Protein 3GP6 (pdb70)

B-factor: mean 30.47, std 14.38, range [13.41, 99.83]

Radius of gyration: 15.81 Å; Cα contacts (8 Å, |Δi|>4): 389; chains: 1; bounding box: 43×31×41 Å

Structure (mmCIF, N/CA/C/O backbone):
data_3GP6
#
_entry.id   3GP6
#
_cell.length_a   113.228
_cell.length_b   113.228
_cell.length_c   55.064
_cell.angle_alpha   90.00
_cell.angle_beta   90.00
_cell.angle_gamma   120.00
#
_symmetry.space_group_name_H-M   'P 62 2 2'
#
loop_
_entity.id
_entity.type
_entity.pdbx_description
1 polymer 'Protein pagP'
2 non-polymer 'DODECYL SULFATE'
3 non-polymer (4S)-2-METHYL-2,4-PENTANEDIOL
4 non-polymer (4R)-2-METHYLPENTANE-2,4-DIOL
5 non-polymer 'SULFATE ION'
6 non-polymer 'LITHIUM ION'
7 water water
#
loop_
_atom_site.group_PDB
_atom_site.id
_atom_site.type_symbol
_atom_site.label_atom_id
_atom_site.label_alt_id
_atom_site.label_comp_id
_atom_site.label_asym_id
_atom_site.label_entity_id
_atom_site.label_seq_id
_atom_site.pdbx_PDB_ins_code
_atom_site.Cartn_x
_atom_site.Cartn_y
_atom_site.Cartn_z
_atom_site.occupancy
_atom_site.B_iso_or_equiv
_atom_site.auth_seq_id
_atom_site.auth_comp_id
_atom_site.auth_asym_id
_atom_site.auth_atom_id
_atom_site.pdbx_PDB_model_num
ATOM 1 N N . MET A 1 1 ? -6.524 24.577 32.948 1.00 64.36 0 MET A N 1
ATOM 2 C CA . MET A 1 1 ? -7.482 25.406 33.750 1.00 63.84 0 MET A CA 1
ATOM 3 C C . MET A 1 1 ? -8.382 26.204 32.816 1.00 61.44 0 MET A C 1
ATOM 4 O O . MET A 1 1 ? -7.989 26.509 31.682 1.00 62.28 0 MET A O 1
ATOM 9 N N . ASN A 1 2 ? -9.580 26.538 33.302 1.00 58.59 1 ASN A N 1
ATOM 10 C CA A ASN A 1 2 ? -10.549 27.316 32.531 0.50 56.82 1 ASN A CA 1
ATOM 11 C CA B ASN A 1 2 ? -10.560 27.321 32.531 0.50 57.09 1 ASN A CA 1
ATOM 12 C C . ASN A 1 2 ? -10.186 28.810 32.434 1.00 55.47 1 ASN A C 1
ATOM 13 O O . ASN A 1 2 ? -9.752 29.401 33.402 1.00 56.03 1 ASN A O 1
ATOM 22 N N . ALA A 1 3 ? -10.396 29.417 31.264 1.00 51.78 2 ALA A N 1
ATOM 23 C CA . ALA A 1 3 ? -9.965 30.799 31.030 1.00 47.59 2 ALA A CA 1
ATOM 24 C C . ALA A 1 3 ? -10.888 31.835 31.654 1.00 44.46 2 ALA A C 1
ATOM 25 O O . ALA A 1 3 ? -10.419 32.888 32.084 1.00 40.50 2 ALA A O 1
ATOM 27 N N . ASP A 1 4 ? -12.189 31.536 31.766 1.00 39.93 3 ASP A N 1
ATOM 28 C CA . ASP A 1 4 ? -13.090 32.480 32.416 1.00 38.93 3 ASP A CA 1
ATOM 29 C C . ASP A 1 4 ? -12.692 32.573 33.898 1.00 39.08 3 ASP A C 1
ATOM 30 O O . ASP A 1 4 ? -12.672 33.689 34.523 1.00 35.35 3 ASP A O 1
ATOM 35 N N . GLU A 1 5 ? -12.426 31.380 34.437 1.00 38.71 4 GLU A N 1
ATOM 36 C CA . GLU A 1 5 ? -12.130 31.225 35.841 1.00 39.32 4 GLU A CA 1
ATOM 37 C C . GLU A 1 5 ? -10.802 31.864 36.108 1.00 39.15 4 GLU A C 1
ATOM 38 O O . GLU A 1 5 ? -10.681 32.595 37.097 1.00 41.58 4 GLU A O 1
ATOM 40 N N . TRP A 1 6 ? -9.823 31.516 35.263 1.00 38.76 5 TRP A N 1
ATOM 41 C CA . TRP A 1 6 ? -8.452 32.054 35.356 1.00 38.87 5 TRP A CA 1
ATOM 42 C C . TRP A 1 6 ? -8.499 33.551 35.365 1.00 35.46 5 TRP A C 1
ATOM 43 O O . TRP A 1 6 ? -7.890 34.176 36.252 1.00 34.53 5 TRP A O 1
ATOM 54 N N A MET A 1 7 ? -9.218 34.132 34.415 0.50 33.59 6 MET A N 1
ATOM 55 N N B MET A 1 7 ? -9.201 34.157 34.407 0.50 33.28 6 MET A N 1
ATOM 56 C CA A MET A 1 7 ? -9.299 35.574 34.334 0.50 31.87 6 MET A CA 1
ATOM 57 C CA B MET A 1 7 ? -9.257 35.621 34.347 0.50 31.37 6 MET A CA 1
ATOM 58 C C A MET A 1 7 ? -9.881 36.192 35.587 0.50 31.05 6 MET A C 1
ATOM 59 C C B MET A 1 7 ? -9.920 36.259 35.556 0.50 30.92 6 MET A C 1
ATOM 60 O O A MET A 1 7 ? -9.338 37.142 36.095 0.50 29.33 6 MET A O 1
ATOM 61 O O B MET A 1 7 ? -9.485 37.311 35.984 0.50 29.23 6 MET A O 1
ATOM 70 N N . THR A 1 8 ? -11.024 35.691 36.079 1.00 30.30 7 THR A N 1
ATOM 71 C CA . THR A 1 8 ? -11.598 36.243 37.270 1.00 30.54 7 THR A CA 1
ATOM 72 C C . THR A 1 8 ? -10.641 36.151 38.469 1.00 29.53 7 THR A C 1
ATOM 73 O O . THR A 1 8 ? -10.487 37.127 39.186 1.00 31.18 7 THR A O 1
ATOM 77 N N . THR A 1 9 ? -9.984 35.035 38.637 1.00 29.22 8 THR A N 1
ATOM 78 C CA A THR A 1 9 ? -9.013 34.865 39.744 0.50 29.98 8 THR A CA 1
ATOM 79 C CA B THR A 1 9 ? -9.042 34.918 39.770 0.50 30.90 8 THR A CA 1
ATOM 80 C C . THR A 1 9 ? -7.839 35.838 39.627 1.00 29.92 8 THR A C 1
ATOM 81 O O . THR A 1 9 ? -7.426 36.413 40.608 1.00 28.44 8 THR A O 1
ATOM 88 N N . PHE A 1 10 ? -7.335 36.011 38.415 1.00 28.38 9 PHE A N 1
ATOM 89 C CA . PHE A 1 10 ? -6.242 37.012 38.154 1.00 26.82 9 PHE A CA 1
ATOM 90 C C . PHE A 1 10 ? -6.692 38.404 38.489 1.00 26.79 9 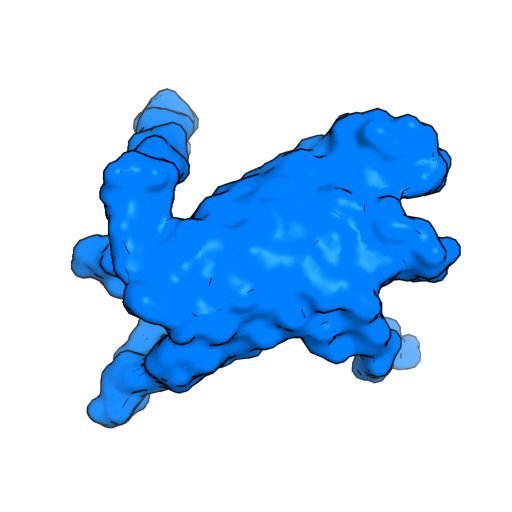PHE A C 1
ATOM 91 O O . PHE A 1 10 ? -6.041 39.130 39.242 1.00 27.37 9 PHE A O 1
ATOM 99 N N . ARG A 1 11 ? -7.859 38.816 37.979 1.00 25.84 10 ARG A N 1
ATOM 100 C CA A ARG A 1 11 ? -8.423 40.151 38.220 0.50 27.06 10 ARG A CA 1
ATOM 101 C CA B ARG A 1 11 ? -8.293 40.161 38.217 0.50 27.20 10 ARG A CA 1
ATOM 102 C C . ARG A 1 11 ? -8.625 40.389 39.706 1.00 27.37 10 ARG A C 1
ATOM 103 O O . ARG A 1 11 ? -8.377 41.505 40.210 1.00 27.66 10 ARG A O 1
ATOM 118 N N . GLU A 1 12 ? -9.107 39.346 40.406 1.00 25.96 11 GLU A N 1
ATOM 119 C CA A GLU A 1 12 ? -9.388 39.482 41.819 0.50 26.91 11 GLU A CA 1
ATOM 120 C CA B GLU A 1 12 ? -9.369 39.332 41.826 0.50 27.15 11 GLU A CA 1
ATOM 121 C C . GLU A 1 12 ? -8.101 39.586 42.615 1.00 27.22 11 GLU A C 1
ATOM 122 O O . GLU A 1 12 ? -8.087 40.367 43.574 1.00 29.48 11 GLU A O 1
ATOM 133 N N . ASN A 1 13 ? -7.064 38.818 42.213 1.00 25.30 12 ASN A N 1
ATOM 134 C CA . ASN A 1 13 ? -5.702 38.921 42.845 1.00 25.80 12 ASN A CA 1
ATOM 135 C C . ASN A 1 13 ? -5.056 40.282 42.660 1.00 23.94 12 ASN A C 1
ATOM 136 O O . ASN A 1 13 ? -4.455 40.776 43.622 1.00 25.51 12 ASN A O 1
ATOM 141 N N . ILE A 1 14 ? -5.234 40.906 41.502 1.00 22.53 13 ILE A N 1
ATOM 142 C CA . ILE A 1 14 ? -4.841 42.300 41.262 1.00 25.04 13 ILE A CA 1
ATOM 143 C C . ILE A 1 14 ? -5.618 43.265 42.151 1.00 23.99 13 ILE A C 1
ATOM 144 O O . ILE A 1 14 ? -4.956 44.191 42.816 1.00 26.40 13 ILE A O 1
ATOM 149 N N . ALA A 1 15 ? -6.980 43.123 42.144 1.00 28.18 14 ALA A N 1
ATOM 150 C CA . ALA A 1 15 ? -7.781 44.068 42.927 1.00 25.15 14 ALA A CA 1
ATOM 151 C C . ALA A 1 15 ? -7.479 43.985 44.427 1.00 24.93 14 ALA A C 1
ATOM 152 O O . ALA A 1 15 ? -7.439 44.974 45.082 1.00 27.75 14 ALA A O 1
ATOM 154 N N . GLN A 1 16 ? -7.172 42.817 44.966 1.00 25.78 15 GLN A N 1
ATOM 155 C CA . GLN A 1 16 ? -6.889 42.684 46.369 1.00 25.99 15 GLN A CA 1
ATOM 156 C C . GLN A 1 16 ? -5.495 43.333 46.720 1.00 26.46 15 GLN A C 1
ATOM 157 O O . GLN A 1 16 ? -5.291 43.915 47.795 1.00 27.05 15 GLN A O 1
ATOM 163 N N . THR A 1 17 ? -4.571 43.324 45.765 1.00 24.56 16 THR A N 1
ATOM 164 C CA . THR A 1 17 ? -3.248 43.900 46.019 1.00 23.53 16 THR A CA 1
ATOM 165 C C . THR A 1 17 ? -3.375 45.411 46.028 1.00 22.13 16 THR A C 1
ATOM 166 O O . THR A 1 17 ? -2.632 46.116 46.757 1.00 25.76 16 THR A O 1
ATOM 170 N N . TRP A 1 18 ? -4.355 46.007 45.282 1.00 24.90 17 TRP A N 1
ATOM 171 C CA . TRP A 1 18 ? -4.506 47.428 45.236 1.00 25.63 17 TRP A CA 1
ATOM 172 C C . TRP A 1 18 ? -5.311 47.904 46.464 1.00 27.02 17 TRP A C 1
ATOM 173 O O . TRP A 1 18 ? -5.006 48.945 47.066 1.00 28.59 17 TRP A O 1
ATOM 184 N N . GLN A 1 19 ? -6.324 47.118 46.796 1.00 26.90 18 GLN A N 1
ATOM 185 C CA . GLN A 1 19 ? -7.280 47.522 47.817 1.00 29.63 18 GLN A CA 1
ATOM 186 C C . GLN A 1 19 ? -6.889 47.153 49.228 1.00 29.08 18 GLN A C 1
ATOM 187 O O . GLN A 1 19 ? -7.275 47.853 50.175 1.00 28.97 18 GLN A O 1
ATOM 193 N N . GLN A 1 20 ? -6.222 46.003 49.373 1.00 26.68 19 GLN A N 1
ATOM 194 C CA . GLN A 1 20 ? -5.845 45.456 50.654 1.00 27.43 19 GLN A CA 1
ATOM 195 C C . GLN A 1 20 ? -4.341 45.142 50.609 1.00 23.44 19 GLN A C 1
ATOM 196 O O . GLN A 1 20 ? -3.882 44.060 50.912 1.00 24.95 19 GLN A O 1
ATOM 202 N N . PRO A 1 21 ? -3.538 46.117 50.234 1.00 22.76 20 PRO A N 1
ATOM 203 C CA . PRO A 1 21 ? -2.078 45.765 50.193 1.00 22.82 20 PRO A CA 1
ATOM 204 C C . PRO A 1 21 ? -1.547 45.575 51.621 1.00 21.26 20 PRO A C 1
ATOM 205 O O . PRO A 1 21 ? -2.146 46.114 52.588 1.00 23.83 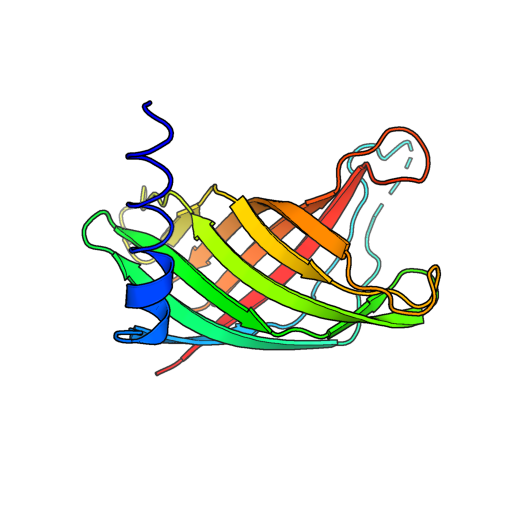20 PRO A O 1
ATOM 209 N N . GLU A 1 22 ? -0.383 44.920 51.763 1.00 22.98 21 GLU A N 1
ATOM 210 C CA . GLU A 1 22 ? 0.197 44.626 53.078 1.00 18.44 21 GLU A CA 1
ATOM 211 C C . GLU A 1 22 ? 1.428 45.468 53.350 1.00 20.51 21 GLU A C 1
ATOM 212 O O . GLU A 1 22 ? 1.675 45.877 54.459 1.00 19.21 21 GLU A O 1
ATOM 218 N N . HIS A 1 23 ? 2.197 45.681 52.289 1.00 18.05 22 HIS A N 1
ATOM 219 C CA . HIS A 1 23 ? 3.483 46.390 52.452 1.00 17.70 22 HIS A CA 1
ATOM 220 C C . HIS A 1 23 ? 3.733 47.252 51.255 1.00 17.06 22 HIS A C 1
ATOM 221 O O . HIS A 1 23 ? 3.091 47.127 50.211 1.00 19.19 22 HIS A O 1
ATOM 228 N N . TYR A 1 24 ? 4.758 48.107 51.364 1.00 19.68 23 TYR A N 1
ATOM 229 C CA . TYR A 1 24 ? 5.327 48.815 50.227 1.00 17.94 23 TYR A CA 1
ATOM 230 C C . TYR A 1 24 ? 6.707 48.182 49.911 1.00 16.19 23 TYR A C 1
ATOM 231 O O . TYR A 1 24 ? 7.242 47.447 50.778 1.00 18.06 23 TYR A O 1
ATOM 240 N N . ASP A 1 25 ? 7.103 48.392 48.656 1.00 14.94 24 ASP A N 1
ATOM 241 C CA . ASP A 1 25 ? 8.442 47.991 48.240 1.00 16.20 24 ASP A CA 1
ATOM 242 C C . ASP A 1 25 ? 9.110 49.164 47.519 1.00 16.75 24 ASP A C 1
ATOM 243 O O . ASP A 1 25 ? 8.510 49.884 46.718 1.00 16.25 24 ASP A O 1
ATOM 248 N N . LEU A 1 26 ? 10.429 49.226 47.724 1.00 16.86 25 LEU A N 1
ATOM 249 C CA . LEU A 1 26 ? 11.356 50.045 46.963 1.00 16.84 25 LEU A CA 1
ATOM 250 C C . LEU A 1 26 ? 12.076 49.102 46.003 1.00 14.28 25 LEU A C 1
ATOM 251 O O . LEU A 1 26 ? 12.665 48.097 46.427 1.00 17.37 25 LEU A O 1
ATOM 256 N N . TYR A 1 27 ? 12.101 49.429 44.697 1.00 14.70 26 TYR A N 1
ATOM 257 C CA . TYR A 1 27 ? 12.734 48.606 43.660 1.00 15.82 26 TYR A CA 1
ATOM 258 C C . TYR A 1 27 ? 13.997 49.378 43.200 1.00 16.09 26 TYR A C 1
ATOM 259 O O . TYR A 1 27 ? 13.876 50.539 42.850 1.00 16.85 26 TYR A O 1
ATOM 268 N N . ILE A 1 28 ? 15.152 48.729 43.208 1.00 16.03 27 ILE A N 1
ATOM 269 C CA A ILE A 1 28 ? 16.471 49.341 42.842 0.50 16.26 27 ILE A CA 1
ATOM 270 C CA B ILE A 1 28 ? 16.384 49.343 42.691 0.50 16.59 27 ILE A CA 1
ATOM 271 C C . ILE A 1 28 ? 17.082 48.420 41.727 1.00 15.43 27 ILE A C 1
ATOM 272 O O . ILE A 1 28 ? 17.540 47.324 42.075 1.00 17.77 27 ILE A O 1
ATOM 281 N N . PRO A 1 29 ? 16.980 48.778 40.433 1.00 18.32 28 PRO A N 1
ATOM 282 C CA . PRO A 1 29 ? 17.654 48.003 39.435 1.00 22.05 28 PRO A CA 1
ATOM 283 C C . PRO A 1 29 ? 19.073 47.750 39.847 1.00 21.35 28 PRO A C 1
ATOM 284 O O . PRO A 1 29 ? 19.775 48.667 40.290 1.00 24.46 28 PRO A O 1
ATOM 288 N N . ALA A 1 30 ? 19.479 46.510 39.639 1.00 22.14 29 ALA A N 1
ATOM 289 C CA . ALA A 1 30 ? 20.807 45.974 40.123 1.00 23.16 29 ALA A CA 1
ATOM 290 C C . ALA A 1 30 ? 21.761 45.536 39.054 1.00 25.83 29 ALA A C 1
ATOM 291 O O . ALA A 1 30 ? 22.917 46.048 39.042 1.00 27.33 29 ALA A O 1
ATOM 293 N N . ILE A 1 31 ? 21.361 44.680 38.127 1.00 22.06 30 ILE A N 1
ATOM 294 C CA A ILE A 1 31 ? 22.334 44.058 37.192 0.70 23.04 30 ILE A CA 1
ATOM 295 C CA B ILE A 1 31 ? 22.317 44.088 37.192 0.30 22.81 30 ILE A CA 1
ATOM 296 C C . ILE A 1 31 ? 21.578 43.436 36.043 1.00 21.37 30 ILE A C 1
ATOM 297 O O . ILE A 1 31 ? 20.422 42.993 36.197 1.00 21.88 30 ILE A O 1
ATOM 306 N N . THR A 1 32 ? 22.168 43.416 34.882 1.00 20.80 31 THR A N 1
ATOM 307 C CA A THR A 1 32 ? 21.678 42.651 33.749 0.50 20.91 31 THR A CA 1
ATOM 308 C CA B THR A 1 32 ? 21.681 42.668 33.791 0.50 21.39 31 THR A CA 1
ATOM 309 C C . THR A 1 32 ? 22.799 41.711 33.331 1.00 22.47 31 THR A C 1
ATOM 310 O O . THR A 1 32 ? 24.002 42.055 33.494 1.00 23.48 31 THR A O 1
ATOM 317 N N . TRP A 1 33 ? 22.417 40.565 32.765 1.00 22.03 32 TRP A N 1
ATOM 318 C CA . TRP A 1 33 ? 23.452 39.646 32.212 1.00 23.30 32 TRP A CA 1
ATOM 319 C C . TRP A 1 33 ? 22.859 38.839 31.124 1.00 23.81 32 TRP A C 1
ATOM 320 O O . TRP A 1 33 ? 21.659 38.604 31.081 1.00 24.38 32 TRP A O 1
ATOM 331 N N . HIS A 1 34 ? 23.703 38.302 30.236 1.00 28.37 33 HIS A N 1
ATOM 332 C CA . HIS A 1 34 ? 23.140 37.455 29.147 1.00 31.87 33 HIS A CA 1
ATOM 333 C C . HIS A 1 34 ? 23.170 36.003 29.546 1.00 32.25 33 HIS A C 1
ATOM 334 O O . HIS A 1 34 ? 24.015 35.567 30.348 1.00 30.20 33 HIS A O 1
ATOM 341 N N . ALA A 1 35 ? 22.195 35.258 29.040 1.00 34.03 34 ALA A N 1
ATOM 342 C CA . ALA A 1 35 ? 22.060 33.850 29.372 1.00 36.62 34 ALA A CA 1
ATOM 343 C C . ALA A 1 35 ? 23.154 33.018 28.686 1.00 41.09 34 ALA A C 1
ATOM 344 O O . ALA A 1 35 ? 23.571 31.986 29.218 1.00 43.03 34 ALA A O 1
ATOM 346 N N . ARG A 1 36 ? 23.595 33.476 27.528 1.00 44.45 35 ARG A N 1
ATOM 347 C CA . ARG A 1 36 ? 24.496 32.697 26.671 1.00 49.57 35 ARG A CA 1
ATOM 348 C C . ARG A 1 36 ? 25.772 33.468 26.451 1.00 53.41 35 ARG A C 1
ATOM 349 O O . ARG A 1 36 ? 26.032 33.955 25.332 1.00 55.46 35 ARG A O 1
ATOM 351 N N . PHE A 1 37 ? 26.537 33.622 27.540 1.00 56.56 36 PHE A N 1
ATOM 352 C CA . PHE A 1 37 ? 27.938 34.022 27.462 1.00 59.00 36 PHE A CA 1
ATOM 353 C C . PHE A 1 37 ? 28.671 33.036 26.535 1.00 60.54 36 PHE A C 1
ATOM 354 O O . PHE A 1 37 ? 28.266 31.876 26.426 1.00 61.76 36 PHE A O 1
ATOM 356 N N . ALA A 1 38 ? 29.782 33.510 25.962 1.00 61.71 37 ALA A N 1
ATOM 357 C CA . ALA A 1 38 ? 30.309 33.087 24.644 1.00 62.23 37 ALA A CA 1
ATOM 358 C C . ALA A 1 38 ? 29.872 31.722 24.127 1.00 62.24 37 ALA A C 1
ATOM 359 O O . ALA A 1 38 ? 29.548 31.587 22.938 1.00 62.18 37 ALA A O 1
ATOM 361 N N . TYR A 1 47 ? 28.417 38.603 32.496 1.00 58.64 46 TYR A N 1
ATOM 362 C CA . TYR A 1 47 ? 27.827 39.830 31.988 1.00 58.42 46 TYR A CA 1
ATOM 363 C C . TYR A 1 47 ? 27.352 40.671 33.197 1.00 58.66 46 TYR A C 1
ATOM 364 O O . TYR A 1 47 ? 27.151 40.125 34.296 1.00 60.14 46 TYR A O 1
ATOM 366 N N . ASN A 1 48 ? 27.229 41.988 33.047 1.00 58.40 47 ASN A N 1
ATOM 367 C CA . ASN A 1 48 ? 27.133 42.827 34.255 1.00 57.89 47 ASN A CA 1
ATOM 368 C C . ASN A 1 48 ? 26.820 44.315 34.143 1.00 57.27 47 ASN A C 1
ATOM 369 O O . ASN A 1 48 ? 27.202 45.049 35.059 1.00 58.65 47 ASN A O 1
ATOM 371 N N . GLU A 1 49 ? 26.160 44.779 33.077 1.00 56.18 48 GLU A N 1
ATOM 372 C CA . GLU A 1 49 ? 25.643 46.164 33.050 1.00 55.08 48 GLU A CA 1
ATOM 373 C C . GLU A 1 49 ? 24.766 46.404 34.301 1.00 52.85 48 GLU A C 1
ATOM 374 O O . GLU A 1 49 ? 24.289 45.450 34.936 1.00 49.15 48 GLU A O 1
ATOM 380 N N . ARG A 1 50 ? 24.653 47.679 34.683 1.00 51.00 49 ARG A N 1
ATOM 381 C CA . ARG A 1 50 ? 24.087 48.084 35.981 1.00 50.21 49 ARG A CA 1
ATOM 382 C C . ARG A 1 50 ? 23.131 49.277 35.754 1.00 47.26 49 ARG A C 1
ATOM 383 O O . ARG A 1 50 ? 23.588 50.425 35.730 1.00 47.44 49 ARG A O 1
ATOM 391 N N . PRO A 1 51 ? 21.830 49.020 35.520 1.00 44.17 50 PRO A N 1
ATOM 392 C CA . PRO A 1 51 ? 20.919 50.085 35.165 1.00 41.20 50 PRO A CA 1
ATOM 393 C C . PRO A 1 51 ? 20.588 51.100 36.272 1.00 38.01 50 PRO A C 1
ATOM 394 O O . PRO A 1 51 ? 20.488 50.809 37.457 1.00 40.54 50 PRO A O 1
ATOM 398 N N . TRP A 1 52 ? 20.423 52.307 35.856 1.00 32.67 51 TRP A N 1
ATOM 399 C CA . TRP A 1 52 ? 20.118 53.347 36.751 1.00 30.89 51 TRP A CA 1
ATOM 400 C C . TRP A 1 52 ? 18.566 53.413 36.781 1.00 26.53 51 TRP A C 1
ATOM 401 O O . TRP A 1 52 ? 17.957 53.360 35.758 1.00 25.20 51 TRP A O 1
ATOM 412 N N . GLY A 1 53 ? 17.992 53.671 37.933 1.00 22.49 52 GLY A N 1
ATOM 413 C CA . GLY A 1 53 ? 16.554 53.870 38.042 1.00 20.24 52 GLY A CA 1
ATOM 414 C C . GLY A 1 53 ? 16.050 53.403 39.361 1.00 17.90 52 GLY A C 1
ATOM 415 O O . GLY A 1 53 ? 16.791 53.231 40.338 1.00 21.15 52 GLY A O 1
ATOM 416 N N . GLY A 1 54 ? 14.717 53.206 39.375 1.00 18.02 53 GLY A N 1
ATOM 417 C CA . GLY A 1 54 ? 14.108 52.907 40.638 1.00 18.89 53 GLY A CA 1
ATOM 418 C C . GLY A 1 54 ? 12.603 52.819 40.497 1.00 17.76 53 GLY A C 1
ATOM 419 O O . GLY A 1 54 ? 12.012 53.263 39.491 1.00 19.63 53 GLY A O 1
ATOM 420 N N . GLY A 1 55 ? 11.999 52.252 41.517 1.00 17.76 54 GLY A N 1
ATOM 421 C CA . GLY A 1 55 ? 10.559 52.195 41.491 1.00 17.91 54 GLY A CA 1
ATOM 422 C C . GLY A 1 55 ? 9.969 51.929 42.841 1.00 17.24 54 GLY A C 1
ATOM 423 O O . GLY A 1 55 ? 10.677 51.805 43.829 1.00 17.39 54 GLY A O 1
ATOM 424 N N . PHE A 1 56 ? 8.623 51.894 42.874 1.00 17.53 55 PHE A N 1
ATOM 425 C CA . PHE A 1 56 ? 7.906 51.711 44.119 1.00 18.34 55 PHE A CA 1
ATOM 426 C C . PHE A 1 56 ? 6.718 50.826 43.825 1.00 17.87 55 PHE A C 1
ATOM 427 O O . PHE A 1 56 ? 6.249 50.781 42.682 1.00 18.55 55 PHE A O 1
ATOM 435 N N . GLY A 1 57 ? 6.307 50.131 44.862 1.00 15.86 56 GLY A N 1
ATOM 436 C CA . GLY A 1 57 ? 5.099 49.281 44.704 1.00 14.92 56 GLY A CA 1
ATOM 437 C C . GLY A 1 57 ? 4.418 48.949 46.007 1.00 18.39 56 GLY A C 1
ATOM 438 O O . GLY A 1 57 ? 4.835 49.313 47.081 1.00 16.63 56 GLY A O 1
ATOM 439 N N . LEU A 1 58 ? 3.259 48.263 45.817 1.00 17.13 57 LEU A N 1
ATOM 440 C CA . LEU A 1 58 ? 2.453 47.667 46.855 1.00 18.19 57 LEU A CA 1
ATOM 441 C C . LEU A 1 58 ? 2.616 46.168 46.782 1.00 17.26 57 LEU A C 1
ATOM 442 O O . LEU A 1 58 ? 2.735 45.638 45.655 1.00 18.57 57 LEU A O 1
ATOM 447 N N . SER A 1 59 ? 2.528 45.462 47.905 1.00 17.43 58 SER A N 1
ATOM 448 C CA . SER A 1 59 ? 2.584 44.013 47.804 1.00 18.91 58 SER A CA 1
ATOM 449 C C . SER A 1 59 ? 1.908 43.323 48.942 1.00 18.15 58 SER A C 1
ATOM 450 O O . SER A 1 59 ? 1.557 43.945 49.942 1.00 19.24 58 SER A O 1
ATOM 453 N N . ARG A 1 60 ? 1.740 42.005 48.814 1.00 19.29 59 ARG A N 1
ATOM 454 C CA . ARG A 1 60 ? 1.192 41.219 49.897 1.00 19.97 59 ARG A CA 1
ATOM 455 C C . ARG A 1 60 ? 1.725 39.802 49.735 1.00 18.60 59 ARG A C 1
ATOM 456 O O . ARG A 1 60 ? 2.033 39.405 48.604 1.00 19.73 59 ARG A O 1
ATOM 464 N N . TRP A 1 61 ? 1.768 39.028 50.826 1.00 21.67 60 TRP A N 1
ATOM 465 C CA . TRP A 1 61 ? 1.960 37.572 50.810 1.00 22.72 60 TRP A CA 1
ATOM 466 C C . TRP A 1 61 ? 0.615 36.921 51.116 1.00 23.85 60 TRP A C 1
ATOM 467 O O . TRP A 1 61 ? -0.002 37.240 52.119 1.00 25.58 60 TRP A O 1
ATOM 478 N N . ASP A 1 62 ? 0.140 36.069 50.230 1.00 21.92 61 ASP A N 1
ATOM 479 C CA . ASP A 1 62 ? -1.238 35.594 50.398 1.00 22.86 61 ASP A CA 1
ATOM 480 C C . ASP A 1 62 ? -1.326 34.423 51.376 1.00 24.38 61 ASP A C 1
ATOM 481 O O . ASP A 1 62 ? -0.313 33.943 51.950 1.00 23.75 61 ASP A O 1
ATOM 486 N N . GLU A 1 63 ? -2.575 33.896 51.528 1.00 26.69 62 GLU A N 1
ATOM 487 C CA . GLU A 1 63 ? -2.744 32.764 52.400 1.00 27.64 62 GLU A CA 1
ATOM 488 C C . GLU A 1 63 ? -1.978 31.492 52.055 1.00 28.33 62 GLU A C 1
ATOM 489 O O . GLU A 1 63 ? -1.805 30.626 52.922 1.00 31.32 62 GLU A O 1
ATOM 495 N N . LYS A 1 64 ? -1.579 31.334 50.804 1.00 26.75 63 LYS A N 1
ATOM 496 C CA . LYS A 1 64 ? -0.778 30.225 50.354 1.00 27.86 63 LYS A CA 1
ATOM 497 C C . LYS A 1 64 ? 0.687 30.505 50.483 1.00 26.73 63 LYS A C 1
ATOM 498 O O . LYS A 1 64 ? 1.503 29.657 50.197 1.00 28.04 63 LYS A O 1
ATOM 504 N N . GLY A 1 65 ? 1.018 31.714 50.916 1.00 26.30 64 GLY A N 1
ATOM 505 C CA . GLY A 1 65 ? 2.421 32.109 51.087 1.00 25.40 64 GLY A CA 1
ATOM 506 C C . GLY A 1 65 ? 3.038 32.704 49.833 1.00 22.33 64 GLY A C 1
ATOM 507 O O . GLY A 1 65 ? 4.258 32.932 49.744 1.00 22.44 64 GLY A O 1
ATOM 508 N N . ASN A 1 66 ? 2.228 33.007 48.842 1.00 21.56 65 ASN A N 1
ATOM 509 C CA . ASN A 1 66 ? 2.678 33.438 47.528 1.00 20.76 65 ASN A CA 1
ATOM 510 C C . ASN A 1 66 ? 2.670 34.967 47.451 1.00 19.39 65 ASN A C 1
ATOM 511 O O . ASN A 1 66 ? 1.951 35.656 48.120 1.00 18.89 65 ASN A O 1
ATOM 516 N N . TRP A 1 67 ? 3.597 35.473 46.641 1.00 17.00 66 TRP A N 1
ATOM 517 C CA . TRP A 1 67 ? 3.770 36.928 46.527 1.00 16.14 66 TR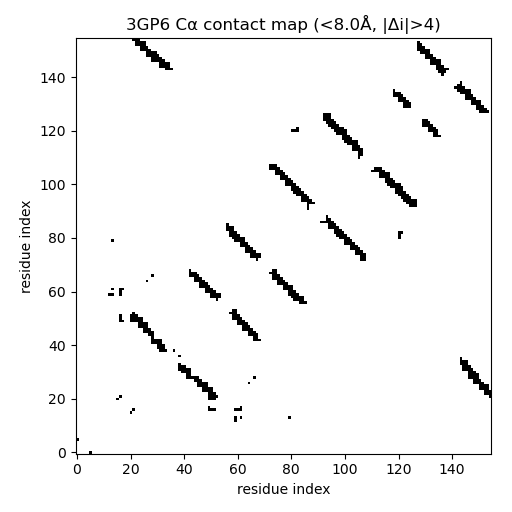P A CA 1
ATOM 518 C C . TRP A 1 67 ? 2.907 37.572 45.434 1.00 18.72 66 TRP A C 1
ATOM 519 O O . TRP A 1 67 ? 2.866 37.049 44.317 1.00 18.76 66 TRP A O 1
ATOM 530 N N . HIS A 1 68 ? 2.331 38.758 45.738 1.00 18.43 67 HIS A N 1
ATOM 531 C CA . HIS A 1 68 ? 1.667 39.581 44.742 1.00 18.55 67 HIS A CA 1
ATOM 532 C C . HIS A 1 68 ? 2.212 41.006 44.891 1.00 17.46 67 HIS A C 1
ATOM 533 O O . HIS A 1 68 ? 2.313 41.486 46.003 1.00 19.00 67 HIS A O 1
ATOM 540 N N . GLY A 1 69 ? 2.447 41.689 43.763 1.00 17.02 68 GLY A N 1
ATOM 541 C CA . GLY A 1 69 ? 2.937 43.048 43.794 1.00 15.61 68 GLY A CA 1
ATOM 542 C C . GLY A 1 69 ? 2.265 43.845 42.680 1.00 16.99 68 GLY A C 1
ATOM 543 O O . GLY A 1 69 ? 2.027 43.333 41.594 1.00 16.91 68 GLY A O 1
ATOM 544 N N . LEU A 1 70 ? 2.088 45.123 42.911 1.00 17.32 69 LEU A N 1
ATOM 545 C CA . LEU A 1 70 ? 1.760 46.122 41.892 1.00 17.23 69 LEU A CA 1
ATOM 546 C C . LEU A 1 70 ? 2.879 47.160 41.965 1.00 17.61 69 LEU A C 1
ATOM 547 O O . LEU A 1 70 ? 3.230 47.648 43.040 1.00 19.23 69 LEU A O 1
ATOM 552 N N . TYR A 1 71 ? 3.416 47.469 40.822 1.00 16.32 70 TYR A N 1
ATOM 553 C CA . TYR A 1 71 ? 4.628 48.300 40.825 1.00 15.27 70 TYR A CA 1
ATOM 554 C C . TYR A 1 71 ? 4.630 49.326 39.693 1.00 16.04 70 TYR A C 1
ATOM 555 O O . TYR A 1 71 ? 4.040 49.119 38.643 1.00 16.47 70 TYR A O 1
ATOM 564 N N . ALA A 1 72 ? 5.483 50.341 39.894 1.00 17.44 71 ALA A N 1
ATOM 565 C CA . ALA A 1 72 ? 5.812 51.337 38.859 1.00 16.72 71 ALA A CA 1
ATOM 566 C C . ALA A 1 72 ? 7.288 51.650 39.011 1.00 16.76 71 ALA A C 1
ATOM 567 O O . ALA A 1 72 ? 7.717 51.967 40.096 1.00 18.40 71 ALA A O 1
ATOM 569 N N . MET A 1 73 ? 7.976 51.487 37.906 1.00 16.63 72 MET A N 1
ATOM 570 C CA A MET A 1 73 ? 9.452 51.645 37.880 0.50 17.00 72 MET A CA 1
ATOM 571 C CA B MET A 1 73 ? 9.409 51.807 37.953 0.50 18.34 72 MET A CA 1
ATOM 572 C C . MET A 1 73 ? 9.900 52.409 36.636 1.00 18.76 72 MET A C 1
ATOM 573 O O . MET A 1 73 ? 9.249 52.360 35.619 1.00 18.88 72 MET A O 1
ATOM 582 N N . ALA A 1 74 ? 11.083 53.013 36.686 1.00 19.55 73 ALA A N 1
ATOM 583 C CA . ALA A 1 74 ? 11.675 53.524 35.487 1.00 19.73 73 ALA A CA 1
ATOM 584 C C . ALA A 1 74 ? 13.185 53.279 35.573 1.00 19.24 73 ALA A C 1
ATOM 585 O O . ALA A 1 74 ? 13.729 53.313 36.658 1.00 21.43 73 ALA A O 1
ATOM 587 N N . PHE A 1 75 ? 13.748 52.917 34.441 1.00 18.97 74 PHE A N 1
ATOM 588 C CA . PHE A 1 75 ? 15.181 52.622 34.362 1.00 20.43 74 PHE A CA 1
ATOM 589 C C . PHE A 1 75 ? 15.697 53.096 33.021 1.00 22.38 74 PHE A C 1
ATOM 590 O O . PHE A 1 75 ? 14.982 53.266 32.077 1.00 21.18 74 PHE A O 1
ATOM 598 N N . LYS A 1 76 ? 17.010 53.252 32.942 1.00 24.97 75 LYS A N 1
ATOM 599 C CA . LYS A 1 76 ? 17.635 53.578 31.664 1.00 26.74 75 LYS A CA 1
ATOM 600 C C . LYS A 1 76 ? 17.759 52.284 30.861 1.00 27.48 75 LYS A C 1
ATOM 601 O O . LYS A 1 76 ? 18.265 51.279 31.366 1.00 30.25 75 LYS A O 1
ATOM 607 N N . ASP A 1 77 ? 17.315 52.297 29.622 1.00 28.57 76 ASP A N 1
ATOM 608 C CA . ASP A 1 77 ? 17.337 51.107 28.786 1.00 30.38 76 ASP A CA 1
ATOM 609 C C . ASP A 1 77 ? 18.706 50.987 28.084 1.00 32.99 76 ASP A C 1
ATOM 610 O O . ASP A 1 77 ? 19.609 51.719 28.383 1.00 32.03 76 ASP A O 1
ATOM 615 N N . SER A 1 78 ? 18.815 50.053 27.152 1.00 36.32 77 SER A N 1
ATOM 616 C CA . SER A 1 78 ? 20.129 49.790 26.547 1.00 38.74 77 SER A CA 1
ATOM 617 C C . SER A 1 78 ? 20.553 50.858 25.563 1.00 40.24 77 SER A C 1
ATOM 618 O O . SER A 1 78 ? 21.649 50.756 25.007 1.00 41.93 77 SER A O 1
ATOM 621 N N . TRP A 1 79 ? 19.737 51.881 25.320 1.00 40.30 78 TRP A N 1
ATOM 622 C CA . TRP A 1 79 ? 20.207 53.059 24.596 1.00 41.37 78 TRP A CA 1
ATOM 623 C C . TRP A 1 79 ? 20.308 54.255 25.527 1.00 38.56 78 TRP A C 1
ATOM 624 O O . TRP A 1 79 ? 20.296 55.412 25.083 1.00 36.23 78 TRP A O 1
ATOM 635 N N . ASN A 1 80 ? 20.338 53.972 26.826 1.00 35.21 79 ASN A N 1
ATOM 636 C CA . ASN A 1 80 ? 20.372 54.988 27.854 1.00 33.87 79 ASN A CA 1
ATOM 637 C C . ASN A 1 80 ? 19.224 55.998 27.763 1.00 32.46 79 ASN A C 1
ATOM 638 O O . ASN A 1 80 ? 19.334 57.185 28.090 1.00 31.96 79 ASN A O 1
ATOM 643 N N . LYS A 1 81 ? 18.031 55.489 27.445 1.00 29.74 80 LYS A N 1
ATOM 644 C CA . LYS A 1 81 ? 16.842 56.309 27.425 1.00 29.25 80 LYS A CA 1
ATOM 645 C C . LYS A 1 81 ? 15.926 55.783 28.526 1.00 25.71 80 LYS A C 1
ATOM 646 O O . LYS A 1 81 ? 15.915 54.613 28.799 1.00 27.19 80 LYS A O 1
ATOM 652 N N . TRP A 1 82 ? 15.251 56.660 29.213 1.00 25.57 81 TRP A N 1
ATOM 653 C CA . TRP A 1 82 ? 14.281 56.228 30.259 1.00 22.91 81 TRP A CA 1
ATOM 654 C C . TRP A 1 82 ? 13.238 55.336 29.684 1.00 23.81 81 TRP A C 1
ATOM 655 O O . TRP A 1 82 ? 12.635 55.609 28.634 1.00 25.33 81 TRP A O 1
ATOM 666 N N . GLU A 1 83 ? 13.005 54.310 30.458 1.00 21.03 82 GLU A N 1
ATOM 667 C CA . GLU A 1 83 ? 11.984 53.251 30.132 1.00 18.62 82 GLU A CA 1
ATOM 668 C C . GLU A 1 83 ? 11.090 53.088 31.364 1.00 18.98 82 GLU A C 1
ATOM 669 O O . GLU A 1 83 ? 11.519 52.585 32.368 1.00 20.21 82 GLU A O 1
ATOM 675 N N . PRO A 1 84 ? 9.810 53.589 31.319 1.00 19.23 83 PRO A N 1
ATOM 676 C CA . PRO A 1 84 ? 8.871 53.385 32.451 1.00 17.79 83 PRO A CA 1
ATOM 677 C C . PRO A 1 84 ? 8.198 52.044 32.271 1.00 17.11 83 PRO A C 1
ATOM 678 O O . PRO A 1 84 ? 8.001 51.606 31.097 1.00 18.68 83 PRO A O 1
ATOM 682 N N . ILE A 1 85 ? 7.803 51.426 33.386 1.00 17.60 84 ILE A N 1
ATOM 683 C CA . ILE A 1 85 ? 6.965 50.240 33.325 1.0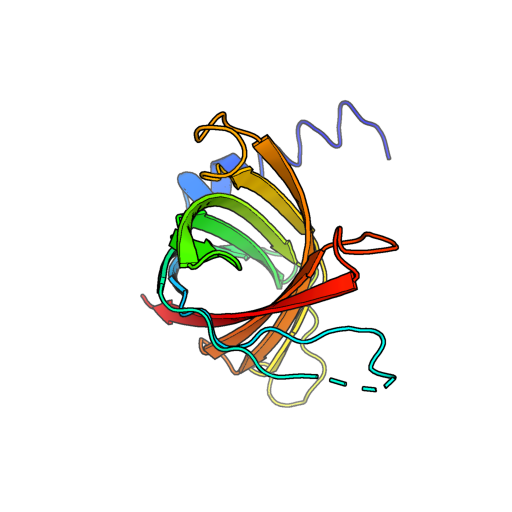0 16.33 84 ILE A CA 1
ATOM 684 C C . ILE A 1 85 ? 6.105 50.209 34.562 1.00 17.54 84 ILE A C 1
ATOM 685 O O . ILE A 1 85 ? 6.502 50.601 35.636 1.00 18.61 84 ILE A O 1
ATOM 690 N N . ALA A 1 86 ? 4.862 49.734 34.385 1.00 17.48 85 ALA A N 1
ATOM 691 C CA . ALA A 1 86 ? 3.989 49.458 35.551 1.00 17.59 85 ALA A CA 1
ATOM 692 C C . ALA A 1 86 ? 3.296 48.126 35.324 1.00 17.23 85 ALA A C 1
ATOM 693 O O . ALA A 1 86 ? 3.056 47.741 34.188 1.00 18.19 85 ALA A O 1
ATOM 695 N N . GLY A 1 87 ? 3.021 47.410 36.404 1.00 15.82 86 GLY A N 1
ATOM 696 C CA . GLY A 1 87 ? 2.342 46.157 36.233 1.00 16.82 86 GLY A CA 1
ATOM 697 C C . GLY A 1 87 ? 2.045 45.468 37.522 1.00 15.99 86 GLY A C 1
ATOM 698 O O . GLY A 1 87 ? 2.120 46.033 38.632 1.00 17.06 86 GLY A O 1
ATOM 699 N N . TYR A 1 88 ? 1.706 44.179 37.349 1.00 15.29 87 TYR A N 1
ATOM 700 C CA . TYR A 1 88 ? 1.379 43.187 38.402 1.00 16.40 87 TYR A CA 1
ATOM 701 C C . TYR A 1 88 ? 2.474 42.092 38.325 1.00 16.31 87 TYR A C 1
ATOM 702 O O . TYR A 1 88 ? 2.738 41.610 37.247 1.00 17.33 87 TYR A O 1
ATOM 711 N N . GLY A 1 89 ? 2.881 41.613 39.494 1.00 15.85 88 GLY A N 1
ATOM 712 C CA . GLY A 1 89 ? 3.749 40.474 39.588 1.00 16.02 88 GLY A CA 1
ATOM 713 C C . GLY A 1 89 ? 3.195 39.451 40.569 1.00 16.23 88 GLY A C 1
ATOM 714 O O . GLY A 1 89 ? 2.594 39.803 41.579 1.00 17.65 88 GLY A O 1
ATOM 715 N N . TRP A 1 90 ? 3.435 38.202 40.272 1.00 17.98 89 TRP A N 1
ATOM 716 C CA . TRP A 1 90 ? 3.071 37.091 41.178 1.00 16.76 89 TRP A CA 1
ATOM 717 C C . TRP A 1 90 ? 4.238 36.091 41.204 1.00 17.60 89 TRP A C 1
ATOM 718 O O . TRP A 1 90 ? 4.806 35.829 40.158 1.00 17.56 89 TRP A O 1
ATOM 729 N N . GLU A 1 91 ? 4.493 35.507 42.384 1.00 16.52 90 GLU A N 1
ATOM 730 C CA . GLU A 1 91 ? 5.360 34.373 42.489 1.00 16.66 90 GLU A CA 1
ATOM 731 C C . GLU A 1 91 ? 4.782 33.298 43.391 1.00 18.57 90 GLU A C 1
ATOM 732 O O . GLU A 1 91 ? 4.490 33.567 44.548 1.00 18.43 90 GLU A O 1
ATOM 738 N N . SER A 1 92 ? 4.884 32.056 42.900 1.00 19.27 91 SER A N 1
ATOM 739 C CA . SER A 1 92 ? 4.771 30.881 43.732 1.00 20.77 91 SER A CA 1
ATOM 740 C C . SER A 1 92 ? 5.976 30.816 44.615 1.00 20.73 91 SER A C 1
ATOM 741 O O . SER A 1 92 ? 7.078 31.006 44.096 1.00 22.57 91 SER A O 1
ATOM 744 N N . THR A 1 93 ? 5.766 30.743 45.924 1.00 20.24 92 THR A N 1
ATOM 745 C CA . THR A 1 93 ? 6.884 30.948 46.881 1.00 19.34 92 THR A CA 1
ATOM 746 C C . THR A 1 93 ? 7.131 29.702 47.754 1.00 20.22 92 THR A C 1
ATOM 747 O O . THR A 1 93 ? 6.195 29.009 48.125 1.00 24.33 92 THR A O 1
ATOM 751 N N . TRP A 1 94 ? 8.393 29.369 47.959 1.00 21.49 93 TRP A N 1
ATOM 752 C CA . TRP A 1 94 ? 8.759 28.307 48.861 1.00 23.97 93 TRP A CA 1
ATOM 753 C C . TRP A 1 94 ? 9.656 28.862 49.983 1.00 23.99 93 TRP A C 1
ATOM 754 O O . TRP A 1 94 ? 10.489 29.780 49.772 1.00 23.61 93 TRP A O 1
ATOM 765 N N . ARG A 1 95 ? 9.466 28.316 51.194 1.00 25.20 94 ARG A N 1
ATOM 766 C CA A ARG A 1 95 ? 10.333 28.606 52.327 0.50 26.05 94 ARG A CA 1
ATOM 767 C CA B ARG A 1 95 ? 10.294 28.642 52.358 0.50 25.35 94 ARG A CA 1
ATOM 768 C C . ARG A 1 95 ? 10.867 27.304 52.886 1.00 27.43 94 ARG A C 1
ATOM 769 O O . ARG A 1 95 ? 10.314 26.747 53.831 1.00 28.61 94 ARG A O 1
ATOM 784 N N . PRO A 1 96 ? 11.973 26.809 52.270 1.00 27.58 95 PRO A N 1
ATOM 785 C CA . PRO A 1 96 ? 12.460 25.445 52.499 1.00 29.29 95 PRO A CA 1
ATOM 786 C C . PRO A 1 96 ? 13.398 25.210 53.674 1.00 29.84 95 PRO A C 1
ATOM 787 O O . PRO A 1 96 ? 13.658 24.060 54.021 1.00 32.16 95 PRO A O 1
ATOM 791 N N . LEU A 1 97 ? 13.902 26.271 54.275 1.00 29.37 96 LEU A N 1
ATOM 792 C CA . LEU A 1 97 ? 14.887 26.128 55.317 1.00 28.51 96 LEU A CA 1
ATOM 793 C C . LEU A 1 97 ? 14.319 26.306 56.694 1.00 29.41 96 LEU A C 1
ATOM 794 O O . LEU A 1 97 ? 13.194 26.800 56.884 1.00 29.78 96 LEU A O 1
ATOM 799 N N . ALA A 1 98 ? 15.143 25.920 57.687 1.00 30.20 97 ALA A N 1
ATOM 800 C CA . ALA A 1 98 ? 14.743 25.982 59.088 1.00 31.64 97 ALA A CA 1
ATOM 801 C C . ALA A 1 98 ? 14.393 27.355 59.533 1.00 31.39 97 ALA A C 1
ATOM 802 O O . ALA A 1 98 ? 13.569 27.546 60.419 1.00 34.00 97 ALA A O 1
ATOM 804 N N . ASP A 1 99 ? 15.026 28.336 58.907 1.00 29.51 98 ASP A N 1
ATOM 805 C CA . ASP A 1 99 ? 14.664 29.719 59.146 1.00 27.42 98 ASP A CA 1
ATOM 806 C C . ASP A 1 99 ? 13.689 30.106 58.033 1.00 28.21 98 ASP A C 1
ATOM 807 O O . ASP A 1 99 ? 14.073 30.097 56.853 1.00 26.29 98 ASP A O 1
ATOM 812 N N . GLU A 1 100 ? 12.427 30.296 58.428 1.00 28.66 99 GLU A N 1
ATOM 813 C CA . GLU A 1 100 ? 11.343 30.532 57.491 1.00 28.47 99 GLU A CA 1
ATOM 814 C C . GLU A 1 100 ? 11.468 31.879 56.773 1.00 26.42 99 GLU A C 1
ATOM 815 O O . GLU A 1 100 ? 10.741 32.132 55.819 1.00 27.19 99 GLU A O 1
ATOM 821 N N . ASN A 1 101 ? 12.427 32.724 57.183 1.00 24.66 100 ASN A N 1
ATOM 822 C CA . ASN A 1 101 ? 12.607 34.053 56.531 1.00 22.69 100 ASN A CA 1
ATOM 823 C C . ASN A 1 101 ? 13.195 33.908 55.128 1.00 20.22 100 ASN A C 1
ATOM 824 O O . ASN A 1 101 ? 13.054 34.782 54.292 1.00 21.21 100 ASN A O 1
ATOM 829 N N . PHE A 1 102 ? 13.886 32.811 54.829 1.00 21.20 101 PHE A N 1
ATOM 830 C CA . PHE A 1 102 ? 14.391 32.588 53.494 1.00 21.18 101 PHE A CA 1
ATOM 831 C C . PHE A 1 102 ? 13.240 32.232 52.586 1.00 21.41 101 PHE A C 1
ATOM 832 O O . PHE A 1 102 ? 12.495 31.277 52.881 1.00 21.47 101 PHE A O 1
ATOM 840 N N . HIS A 1 103 ? 13.173 32.873 51.448 1.00 19.85 102 HIS A N 1
ATOM 841 C CA . HIS A 1 103 ? 12.108 32.608 50.493 1.00 19.31 102 HIS A CA 1
ATOM 842 C C . HIS A 1 103 ? 12.661 32.550 49.075 1.00 20.37 102 HIS A C 1
ATOM 843 O O . HIS A 1 103 ? 13.561 33.304 48.752 1.00 19.98 102 HIS A O 1
ATOM 850 N N . LEU A 1 104 ? 12.092 31.679 48.224 1.00 19.50 103 LEU A N 1
ATOM 851 C CA . LEU A 1 104 ? 12.496 31.453 46.838 1.00 20.22 103 LEU A CA 1
ATOM 852 C C . LEU A 1 104 ? 11.184 31.539 46.056 1.00 20.67 103 LEU A C 1
ATOM 853 O O . LEU A 1 104 ? 10.149 31.098 46.569 1.00 20.26 103 LEU A O 1
ATOM 858 N N . GLY A 1 105 ? 11.194 32.140 44.866 1.00 18.34 104 GLY A N 1
ATOM 859 C CA . GLY A 1 105 ? 9.944 32.218 44.100 1.00 19.60 104 GLY A CA 1
ATOM 860 C C . GLY A 1 105 ? 10.117 32.176 42.600 1.00 18.78 104 GLY A C 1
ATOM 861 O O . GLY A 1 105 ? 11.229 32.446 42.070 1.00 19.23 104 GLY A O 1
ATOM 862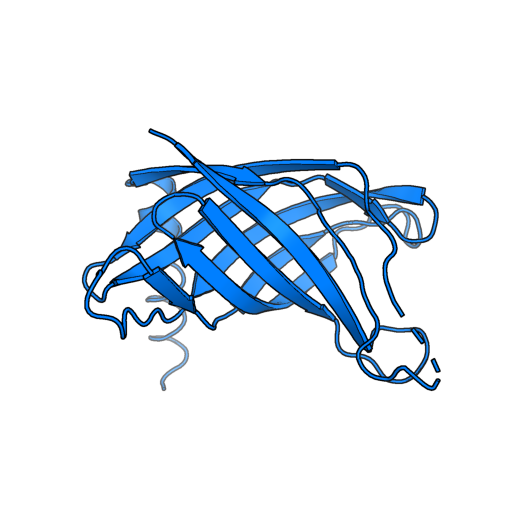 N N . LEU A 1 106 ? 8.989 31.795 41.956 1.00 18.74 105 LEU A N 1
ATOM 863 C CA A LEU A 1 106 ? 8.929 31.714 40.553 0.50 17.84 105 LEU A CA 1
ATOM 864 C CA B LEU A 1 106 ? 8.883 31.665 40.491 0.50 18.14 105 LEU A CA 1
ATOM 865 C C . LEU A 1 106 ? 7.505 32.095 40.112 1.00 18.92 105 LEU A C 1
ATOM 866 O O . LEU A 1 106 ? 6.526 31.609 40.694 1.00 19.91 105 LEU A O 1
ATOM 875 N N . GLY A 1 107 ? 7.405 32.916 39.068 1.00 18.31 106 GLY A N 1
ATOM 876 C CA . GLY A 1 107 ? 6.098 33.401 38.680 1.00 17.88 106 GLY A CA 1
ATOM 877 C C . GLY A 1 107 ? 6.154 34.202 37.387 1.00 17.79 106 GLY A C 1
ATOM 878 O O . GLY A 1 107 ? 6.866 33.885 36.464 1.00 17.44 106 GLY A O 1
ATOM 879 N N . PHE A 1 108 ? 5.420 35.315 37.345 1.00 16.87 107 PHE A N 1
ATOM 880 C CA . PHE A 1 108 ? 5.328 36.122 36.138 1.00 18.18 107 PHE A CA 1
ATOM 881 C C . PHE A 1 108 ? 4.918 37.521 36.479 1.00 17.04 107 PHE A C 1
ATOM 882 O O . PHE A 1 108 ? 4.401 37.813 37.566 1.00 17.09 107 PHE A O 1
ATOM 890 N N . THR A 1 109 ? 5.122 38.410 35.514 1.00 17.20 108 THR A N 1
ATOM 891 C CA . THR A 1 109 ? 4.599 39.774 35.592 1.00 16.45 108 THR A CA 1
ATOM 892 C C . THR A 1 109 ? 3.813 40.059 34.277 1.00 17.14 108 THR A C 1
ATOM 893 O O . THR A 1 109 ? 4.241 39.645 33.201 1.00 17.71 108 THR A O 1
ATOM 897 N N . ALA A 1 110 ? 2.704 40.809 34.417 1.00 17.27 109 ALA A N 1
ATOM 898 C CA . ALA A 1 110 ? 1.944 41.374 33.327 1.00 15.87 109 ALA A CA 1
ATOM 899 C C . ALA A 1 110 ? 1.873 42.867 33.513 1.00 16.68 109 ALA A C 1
ATOM 900 O O . ALA A 1 110 ? 1.621 43.300 34.617 1.00 17.40 109 ALA A O 1
ATOM 902 N N . GLY A 1 111 ? 2.150 43.625 32.456 1.00 16.94 110 GLY A N 1
ATOM 903 C CA . GLY A 1 111 ? 2.139 45.054 32.592 1.00 19.09 110 GLY A CA 1
ATOM 904 C C . GLY A 1 111 ? 2.281 45.767 31.275 1.00 17.25 110 GLY A C 1
ATOM 905 O O . GLY A 1 111 ? 2.002 45.194 30.194 1.00 17.65 110 GLY A O 1
ATOM 906 N N . VAL A 1 112 ? 2.685 47.044 31.362 1.00 17.10 111 VAL A N 1
ATOM 907 C CA . VAL A 1 112 ? 2.810 47.881 30.177 1.00 16.72 111 VAL A CA 1
ATOM 908 C C . VAL A 1 112 ? 4.134 48.658 30.350 1.00 17.42 111 VAL A C 1
ATOM 909 O O . VAL A 1 112 ? 4.423 49.107 31.422 1.00 18.59 111 VAL A O 1
ATOM 913 N N . THR A 1 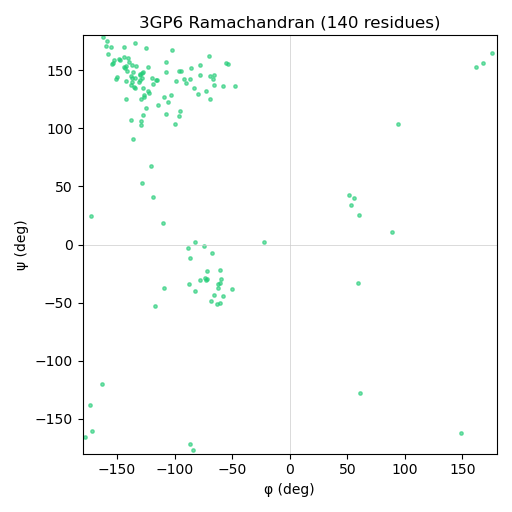113 ? 4.845 48.793 29.262 1.00 17.60 112 THR A N 1
ATOM 914 C CA . THR A 1 113 ? 6.090 49.587 29.226 1.00 17.23 112 THR A CA 1
ATOM 915 C C . THR A 1 113 ? 6.070 50.459 27.997 1.00 18.45 112 THR A C 1
ATOM 916 O O . THR A 1 113 ? 5.160 50.384 27.160 1.00 21.64 112 THR A O 1
ATOM 920 N N . ALA A 1 114 ? 7.071 51.348 27.891 1.00 18.54 113 ALA A N 1
ATOM 921 C CA . ALA A 1 114 ? 7.142 52.213 26.736 1.00 20.08 113 ALA A CA 1
ATOM 922 C C . ALA A 1 114 ? 8.611 52.523 26.533 1.00 20.40 113 ALA A C 1
ATOM 923 O O . ALA A 1 114 ? 9.334 52.666 27.531 1.00 22.74 113 ALA A O 1
ATOM 925 N N . ARG A 1 115 ? 9.042 52.600 25.268 1.00 21.93 114 ARG A N 1
ATOM 926 C CA . ARG A 1 115 ? 10.453 52.912 24.97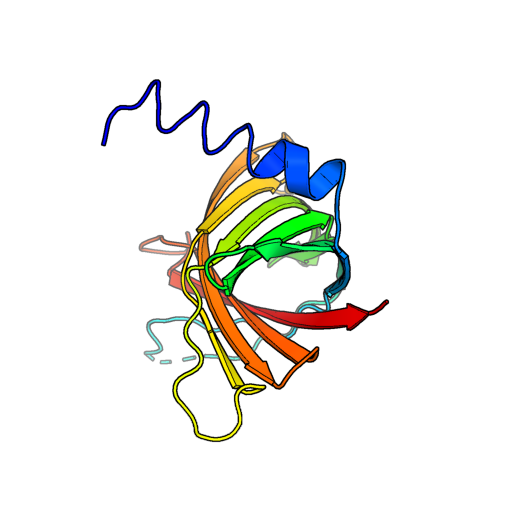9 1.00 23.54 114 ARG A CA 1
ATOM 927 C C . ARG A 1 115 ? 10.595 53.961 23.912 1.00 22.96 114 ARG A C 1
ATOM 928 O O . ARG A 1 115 ? 9.769 54.086 23.006 1.00 26.45 114 ARG A O 1
ATOM 936 N N . ASP A 1 116 ? 11.731 54.661 24.001 1.00 24.17 115 ASP A N 1
ATOM 937 C CA . ASP A 1 116 ? 12.048 55.695 23.024 1.00 28.50 115 ASP A CA 1
ATOM 938 C C . ASP A 1 116 ? 12.157 55.154 21.595 1.00 29.11 115 ASP A C 1
ATOM 939 O O . ASP A 1 116 ? 11.839 55.868 20.635 1.00 29.86 115 ASP A O 1
ATOM 944 N N . ASN A 1 117 ? 12.631 53.925 21.430 1.00 31.02 116 ASN A N 1
ATOM 945 C CA . ASN A 1 117 ? 12.783 53.297 20.119 1.00 34.22 116 ASN A CA 1
ATOM 946 C C . ASN A 1 117 ? 11.517 53.413 19.301 1.00 33.75 116 ASN A C 1
ATOM 947 O O . ASN A 1 117 ? 11.591 53.462 18.091 1.00 34.46 116 ASN A O 1
ATOM 952 N N . TRP A 1 118 ? 10.360 53.287 19.957 1.00 33.48 117 TRP A N 1
ATOM 953 C CA . TRP A 1 118 ? 9.070 53.333 19.272 1.00 33.42 117 TRP A CA 1
ATOM 954 C C . TRP A 1 118 ? 8.249 54.497 19.786 1.00 32.86 117 TRP A C 1
ATOM 955 O O . TRP A 1 118 ? 7.028 54.392 19.971 1.00 31.74 117 TRP A O 1
ATOM 966 N N . ASN A 1 119 ? 8.909 55.641 20.006 1.00 31.33 118 ASN A N 1
ATOM 967 C CA . ASN A 1 119 ? 8.234 56.854 20.341 1.00 32.25 118 ASN A CA 1
ATOM 968 C C . ASN A 1 119 ? 7.289 56.748 21.538 1.00 29.95 118 ASN A C 1
ATOM 969 O O . ASN A 1 119 ? 6.327 57.465 21.673 1.00 30.07 118 ASN A O 1
ATOM 974 N N . TYR A 1 120 ? 7.693 55.901 22.490 1.00 29.12 119 TYR A N 1
ATOM 975 C CA . TYR A 1 120 ? 7.015 55.755 23.744 1.00 27.66 119 TYR A CA 1
ATOM 976 C C . TYR A 1 120 ? 5.566 55.300 23.555 1.00 26.76 119 TYR A C 1
ATOM 977 O O . TYR A 1 120 ? 4.750 55.459 24.437 1.00 26.66 119 TYR A O 1
ATOM 986 N N . ILE A 1 121 ? 5.280 54.629 22.463 1.00 25.95 120 ILE A N 1
ATOM 987 C CA . ILE A 1 121 ? 3.949 53.949 22.374 1.00 25.86 120 ILE A CA 1
ATOM 988 C C . ILE A 1 121 ? 3.925 52.821 23.437 1.00 25.26 120 ILE A C 1
ATOM 989 O O . ILE A 1 121 ? 4.915 52.137 23.653 1.00 24.54 120 ILE A O 1
ATOM 994 N N . PRO A 1 122 ? 2.817 52.661 24.159 1.00 23.64 121 PRO A N 1
ATOM 995 C CA . PRO A 1 122 ? 2.750 51.646 25.173 1.00 21.88 121 PRO A CA 1
ATOM 996 C C . PRO A 1 122 ? 2.798 50.244 24.550 1.00 20.73 121 PRO A C 1
ATOM 997 O O . PRO A 1 122 ? 2.266 50.004 23.463 1.00 22.45 121 PRO A O 1
ATOM 1001 N N . LEU A 1 123 ? 3.490 49.339 25.243 1.00 21.00 122 LEU A N 1
ATOM 1002 C CA . LEU A 1 123 ? 3.738 47.975 24.825 1.00 21.59 122 LEU A CA 1
ATOM 1003 C C . LEU A 1 123 ? 3.315 47.043 25.944 1.00 18.90 122 LEU A C 1
ATOM 1004 O O . LEU A 1 123 ? 3.620 47.287 27.090 1.00 19.84 122 LEU A O 1
ATOM 1009 N N . PRO A 1 124 ? 2.579 45.946 25.602 1.00 17.25 123 PRO A N 1
ATOM 1010 C CA . PRO A 1 124 ? 2.175 44.989 26.636 1.00 18.04 123 PRO A CA 1
ATOM 1011 C C . PRO A 1 124 ? 3.391 44.097 26.987 1.00 16.87 123 PRO A C 1
ATOM 1012 O O . PRO A 1 124 ? 4.221 43.813 26.118 1.00 20.14 123 PRO A O 1
ATOM 1016 N N . VAL A 1 125 ? 3.444 43.737 28.268 1.00 15.20 124 VAL A N 1
ATOM 1017 C CA . VAL A 1 125 ? 4.532 42.976 28.837 1.00 17.52 124 VAL A CA 1
ATOM 1018 C C . VAL A 1 125 ? 3.965 41.733 29.546 1.00 18.47 124 VAL A C 1
ATOM 1019 O O . VAL A 1 125 ? 3.052 41.827 30.337 1.00 18.42 124 VAL A O 1
ATOM 1023 N N . LEU A 1 126 ? 4.476 40.588 29.197 1.00 18.56 125 LEU A N 1
ATOM 1024 C CA . LEU A 1 126 ? 4.245 39.296 29.883 1.00 20.25 125 LEU A CA 1
ATOM 1025 C C . LEU A 1 126 ? 5.580 38.554 29.972 1.00 20.15 125 LEU A C 1
ATOM 1026 O O . LEU A 1 126 ? 6.065 38.019 28.974 1.00 21.37 125 LEU A O 1
ATOM 1031 N N . LEU A 1 127 ? 6.156 38.494 31.175 1.00 17.01 126 LEU A N 1
ATOM 1032 C CA . LEU A 1 127 ? 7.488 37.921 31.366 1.00 16.96 126 LEU A CA 1
ATOM 1033 C C . LEU A 1 127 ? 7.563 37.096 32.610 1.00 16.41 126 LEU A C 1
ATOM 1034 O O . LEU A 1 127 ? 6.810 37.278 33.551 1.00 18.32 126 LEU A O 1
ATOM 1039 N N . PRO A 1 128 ? 8.523 36.161 32.673 1.00 17.59 127 PRO A N 1
ATOM 1040 C CA . PRO A 1 128 ? 8.709 35.303 33.853 1.00 19.56 127 PRO A CA 1
ATOM 1041 C C . PRO A 1 128 ? 9.423 36.066 34.969 1.00 17.87 127 PRO A C 1
ATOM 1042 O O . PRO A 1 128 ? 10.082 37.099 34.699 1.00 20.16 127 PRO A O 1
ATOM 1046 N N . LEU A 1 129 ? 9.207 35.651 36.212 1.00 16.75 128 LEU A N 1
ATOM 1047 C CA . LEU A 1 129 ? 9.876 36.234 37.405 1.00 16.95 128 LEU A CA 1
ATOM 1048 C C . LEU A 1 129 ? 10.487 35.141 38.230 1.00 17.73 128 LEU A C 1
ATOM 1049 O O . LEU A 1 129 ? 9.961 34.037 38.268 1.00 19.41 128 LEU A O 1
ATOM 1054 N N . ALA A 1 130 ? 11.597 35.437 38.891 1.00 17.15 129 ALA A N 1
ATOM 1055 C CA . ALA A 1 130 ? 12.178 34.561 39.884 1.00 17.65 129 ALA A CA 1
ATOM 1056 C C . ALA A 1 130 ? 12.767 35.418 40.980 1.00 18.60 129 ALA A C 1
ATOM 1057 O O . ALA A 1 130 ? 13.116 36.604 40.729 1.00 17.05 129 ALA A O 1
ATOM 1059 N N . SER A 1 131 ? 12.843 34.905 42.184 1.00 17.62 130 SER A N 1
ATOM 1060 C CA . SER A 1 131 ? 13.423 35.641 43.286 1.00 17.66 130 SER A CA 1
ATOM 1061 C C . SER A 1 131 ? 13.992 34.773 44.378 1.00 18.26 130 SER A C 1
ATOM 1062 O O . SER A 1 131 ? 13.601 33.617 44.534 1.00 18.32 130 SER A O 1
ATOM 1065 N N . VAL A 1 132 ? 14.950 35.375 45.104 1.00 17.30 131 VAL A N 1
ATOM 1066 C CA . VAL A 1 132 ? 15.466 34.825 46.329 1.00 18.11 131 VAL A CA 1
ATOM 1067 C C . VAL A 1 132 ? 15.625 35.931 47.334 1.00 17.72 131 VAL A C 1
ATOM 1068 O O . VAL A 1 132 ? 16.096 37.021 46.987 1.00 18.63 131 VAL A O 1
ATOM 1072 N N . GLY A 1 133 ? 15.254 35.698 48.566 1.00 17.64 132 GLY A N 1
ATOM 1073 C CA . GLY A 1 133 ? 15.321 36.757 49.572 1.00 16.43 132 GLY A CA 1
ATOM 1074 C C . GLY A 1 133 ? 15.344 36.229 51.004 1.00 18.59 132 GLY A C 1
ATOM 1075 O O . GLY A 1 133 ? 15.174 35.023 51.264 1.00 20.06 132 GLY A O 1
ATOM 1076 N N . TYR A 1 134 ? 15.600 37.145 51.939 1.00 19.04 133 TYR A N 1
ATOM 1077 C CA . TYR A 1 134 ? 15.533 36.921 53.361 1.00 19.28 133 TYR A CA 1
ATOM 1078 C C . TYR A 1 134 ? 14.646 37.987 53.931 1.00 19.06 133 TYR A C 1
ATOM 1079 O O . TYR A 1 134 ? 14.971 39.122 53.892 1.00 19.95 133 TYR A O 1
ATOM 1088 N N . GLY A 1 135 ? 13.464 37.637 54.428 1.00 20.24 134 GLY A N 1
ATOM 1089 C CA . GLY A 1 135 ? 12.632 38.628 55.024 1.00 21.57 134 GLY A CA 1
ATOM 1090 C C . GLY A 1 135 ? 12.269 39.707 54.007 1.00 20.89 134 GLY A C 1
ATOM 1091 O O . GLY A 1 135 ? 11.896 39.410 52.854 1.00 20.81 134 GLY A O 1
ATOM 1092 N N . PRO A 1 136 ? 12.504 40.960 54.375 1.00 21.03 135 PRO A N 1
ATOM 1093 C CA . PRO A 1 136 ? 12.159 42.107 53.541 1.00 19.51 135 PRO A CA 1
ATOM 1094 C C . PRO A 1 136 ? 13.144 42.470 52.443 1.00 17.98 135 PRO A C 1
ATOM 1095 O O . PRO A 1 136 ? 12.948 43.439 51.718 1.00 20.33 135 PRO A O 1
ATOM 1099 N N . VAL A 1 137 ? 14.202 41.670 52.321 1.00 18.18 136 VAL A N 1
ATOM 1100 C CA . VAL A 1 137 ? 15.205 41.952 51.308 1.00 17.68 136 VAL A CA 1
ATOM 1101 C C . VAL A 1 137 ? 15.206 40.851 50.275 1.00 16.02 136 VAL A C 1
ATOM 1102 O O . VAL A 1 137 ? 15.602 39.685 50.579 1.00 17.73 136 VAL A O 1
ATOM 1106 N N . THR A 1 138 ? 14.932 41.222 49.017 1.00 17.19 137 THR A N 1
ATOM 1107 C CA . THR A 1 138 ? 14.828 40.237 47.939 1.00 15.94 137 THR A CA 1
ATOM 1108 C C . THR A 1 138 ? 15.564 40.637 46.662 1.00 15.99 137 THR A C 1
ATOM 1109 O O . THR A 1 138 ? 15.617 41.800 46.302 1.00 17.58 137 THR A O 1
ATOM 1113 N N . PHE A 1 139 ? 16.295 39.702 46.091 1.00 16.61 138 PHE A N 1
ATOM 1114 C CA . PHE A 1 139 ? 16.841 39.819 44.750 1.00 16.16 138 PHE A CA 1
ATOM 1115 C C . PHE A 1 139 ? 15.879 39.121 43.779 1.00 17.07 138 PHE A C 1
ATOM 1116 O O . PHE A 1 139 ? 15.625 37.912 43.882 1.00 16.87 138 PHE A O 1
ATOM 1124 N N . GLN A 1 140 ? 15.280 39.921 42.891 1.00 14.70 139 GLN A N 1
ATOM 1125 C CA . GLN A 1 140 ? 14.245 39.468 42.016 1.00 14.98 139 GLN A CA 1
ATOM 1126 C C . GLN A 1 140 ? 14.612 39.833 40.579 1.00 16.02 139 GLN A C 1
ATOM 1127 O O . GLN A 1 140 ? 15.372 40.813 40.327 1.00 16.46 139 GLN A O 1
ATOM 1133 N N . MET A 1 141 ? 14.188 39.008 39.641 1.00 15.35 140 MET A N 1
ATOM 1134 C CA . MET A 1 141 ? 14.601 39.093 38.262 1.00 15.73 140 MET A CA 1
ATOM 1135 C C . MET A 1 141 ? 13.571 38.665 37.265 1.00 17.46 140 MET A C 1
ATOM 1136 O O . MET A 1 141 ? 12.669 37.918 37.604 1.00 18.16 140 MET A O 1
ATOM 1141 N N . THR A 1 142 ? 13.745 39.107 36.042 1.00 18.04 141 THR A N 1
ATOM 1142 C CA . THR A 1 142 ? 13.042 38.618 34.889 1.00 17.44 141 THR A CA 1
ATOM 1143 C C . THR A 1 142 ? 14.017 38.162 33.812 1.00 18.12 141 THR A C 1
ATOM 1144 O O . THR A 1 142 ? 15.219 38.391 33.897 1.00 18.20 141 THR A O 1
ATOM 1148 N N . TYR A 1 143 ? 13.474 37.492 32.822 1.00 20.56 142 TYR A N 1
ATOM 1149 C CA . TYR A 1 143 ? 14.168 37.072 31.648 1.00 20.93 142 TYR A CA 1
ATOM 1150 C C . TYR A 1 143 ? 13.423 37.550 30.430 1.00 22.85 142 TYR A C 1
ATOM 1151 O O . TYR A 1 143 ? 12.197 37.326 30.376 1.00 21.68 142 TYR A O 1
ATOM 1160 N N . ILE A 1 144 ? 14.119 38.219 29.516 1.00 22.96 143 ILE A N 1
ATOM 1161 C CA . ILE A 1 144 ? 13.507 38.695 28.275 1.00 24.26 143 ILE A CA 1
ATOM 1162 C C . ILE A 1 144 ? 13.819 37.755 27.123 1.00 24.90 143 ILE A C 1
ATOM 1163 O O . ILE A 1 144 ? 14.986 37.687 26.725 1.00 26.68 143 ILE A O 1
ATOM 1168 N N . PRO A 1 145 ? 12.883 36.928 26.700 1.00 25.44 144 PRO A N 1
ATOM 1169 C CA . PRO A 1 145 ? 13.115 35.916 25.635 1.00 27.37 144 PRO A CA 1
ATOM 1170 C C . PRO A 1 145 ? 13.396 36.528 24.274 1.00 30.56 144 PRO A C 1
ATOM 1171 O O . PRO A 1 145 ? 12.930 37.620 23.958 1.00 29.92 144 PRO A O 1
ATOM 1175 N N . GLY A 1 146 ? 14.251 35.864 23.475 1.00 32.80 145 GLY A N 1
ATOM 1176 C CA . GLY A 1 146 ? 14.562 36.344 22.150 1.00 35.08 145 GLY A CA 1
ATOM 1177 C C . GLY A 1 146 ? 15.843 35.663 21.706 1.00 39.58 145 GLY A C 1
ATOM 1178 O O . GLY A 1 146 ? 16.590 35.216 22.521 1.00 38.66 145 GLY A O 1
ATOM 1179 N N . THR A 1 147 ? 15.989 35.516 20.403 1.00 44.58 146 THR A N 1
ATOM 1180 C CA . THR A 1 147 ? 17.079 34.761 19.767 1.00 47.54 146 THR A CA 1
ATOM 1181 C C . THR A 1 147 ? 17.562 35.769 18.784 1.00 51.01 146 THR A C 1
ATOM 1182 O O . THR A 1 147 ? 16.857 36.062 17.798 1.00 51.69 146 THR A O 1
ATOM 1184 N N . TYR A 1 148 ? 18.687 36.387 19.125 1.00 55.43 147 TYR A N 1
ATOM 1185 C CA . TYR A 1 148 ? 19.355 37.392 18.325 1.00 57.88 147 TYR A CA 1
ATOM 1186 C C . TYR A 1 148 ? 18.906 38.782 18.759 1.00 59.93 147 TYR A C 1
ATOM 1187 O O . TYR A 1 148 ? 17.800 39.190 18.471 1.00 61.62 147 TYR A O 1
ATOM 1189 N N . ASN A 1 149 ? 19.759 39.481 19.505 1.00 61.56 148 ASN A N 1
ATOM 1190 C CA . ASN A 1 149 ? 19.584 40.902 19.834 1.00 62.09 148 ASN A CA 1
ATOM 1191 C C . ASN A 1 149 ? 18.305 41.266 20.595 1.00 61.79 148 ASN A C 1
ATOM 1192 O O . ASN A 1 149 ? 18.317 42.204 21.409 1.00 62.81 148 ASN A O 1
ATOM 1194 N N . ASN A 1 150 ? 17.220 40.534 20.318 1.00 60.57 149 ASN A N 1
ATOM 1195 C CA . ASN A 1 150 ? 15.894 40.754 20.912 1.00 58.77 149 ASN A CA 1
ATOM 1196 C C . ASN A 1 150 ? 15.910 40.659 22.430 1.00 55.71 149 ASN A C 1
ATOM 1197 O O . ASN A 1 150 ? 15.242 41.451 23.139 1.00 57.23 149 ASN A O 1
ATOM 1202 N N . GLY A 1 151 ? 16.608 39.640 22.928 1.00 49.99 150 GLY A N 1
ATOM 1203 C CA . GLY A 1 151 ? 16.538 39.307 24.326 1.00 45.65 150 GLY A CA 1
ATOM 1204 C C . GLY A 1 151 ? 17.674 38.421 24.792 1.00 41.51 150 GLY A C 1
ATOM 1205 O O . GLY A 1 151 ? 18.830 38.814 24.693 1.00 40.34 150 GLY A O 1
ATOM 1206 N N . ASN A 1 152 ? 17.323 37.247 25.297 1.00 36.07 151 ASN A N 1
ATOM 1207 C CA . ASN A 1 152 ? 18.259 36.353 25.971 1.00 34.27 151 ASN A CA 1
ATOM 1208 C C . ASN A 1 152 ? 19.039 37.083 27.067 1.00 31.55 151 ASN A C 1
ATOM 1209 O O . ASN A 1 152 ? 20.238 36.887 27.268 1.00 30.95 151 ASN A O 1
ATOM 1214 N N . VAL A 1 153 ? 18.345 37.907 27.837 1.00 27.30 152 VAL A N 1
ATOM 1215 C CA . VAL A 1 153 ? 18.932 38.654 28.876 1.00 28.03 152 VAL A CA 1
ATOM 1216 C C . VAL A 1 153 ? 18.111 38.595 30.124 1.00 23.86 152 VAL A C 1
ATOM 1217 O O . VAL A 1 153 ? 16.866 38.623 30.085 1.00 25.45 152 VAL A O 1
ATOM 1221 N N . TYR A 1 154 ? 18.817 38.565 31.235 1.00 20.16 153 TYR A N 1
ATOM 1222 C CA . TYR A 1 154 ? 18.251 38.692 32.578 1.00 18.60 153 TYR A CA 1
ATOM 1223 C C . TYR A 1 154 ? 18.390 40.077 33.096 1.00 18.83 153 TYR A C 1
ATOM 1224 O O . TYR A 1 154 ? 19.436 40.730 32.879 1.00 20.12 153 TYR A O 1
ATOM 1233 N N . PHE A 1 155 ? 17.359 40.549 33.785 1.00 18.21 154 PHE A N 1
ATOM 1234 C CA . PHE A 1 155 ? 17.410 41.824 34.410 1.00 18.11 154 PHE A CA 1
ATOM 1235 C C . PHE A 1 155 ? 16.974 41.629 35.856 1.00 16.95 154 PHE A C 1
ATOM 1236 O O . PHE A 1 155 ? 15.881 41.093 36.074 1.00 18.10 154 PHE A O 1
ATOM 1244 N N . ALA A 1 156 ? 17.780 42.053 36.819 1.00 16.80 155 ALA A N 1
ATOM 1245 C CA . ALA A 1 156 ? 17.526 41.896 38.249 1.00 17.14 155 ALA A CA 1
ATOM 1246 C C . ALA A 1 156 ? 17.530 43.223 38.962 1.00 16.45 155 ALA A C 1
ATOM 1247 O O . ALA A 1 156 ? 18.232 44.167 38.580 1.00 17.17 155 ALA A O 1
ATOM 1249 N N . TRP A 1 157 ? 16.789 43.262 40.056 1.00 15.86 156 TRP A N 1
ATOM 1250 C CA . TRP A 1 157 ? 16.610 44.397 40.954 1.00 14.32 156 TRP A CA 1
ATOM 1251 C C . TRP A 1 157 ? 16.663 43.928 42.402 1.00 15.34 156 TRP A C 1
ATOM 1252 O O . TRP A 1 157 ? 16.319 42.754 42.669 1.00 17.02 156 TRP A O 1
ATOM 1263 N N . MET A 1 158 ? 17.026 44.769 43.335 1.00 16.80 157 MET A N 1
ATOM 1264 C CA . MET A 1 158 ? 16.75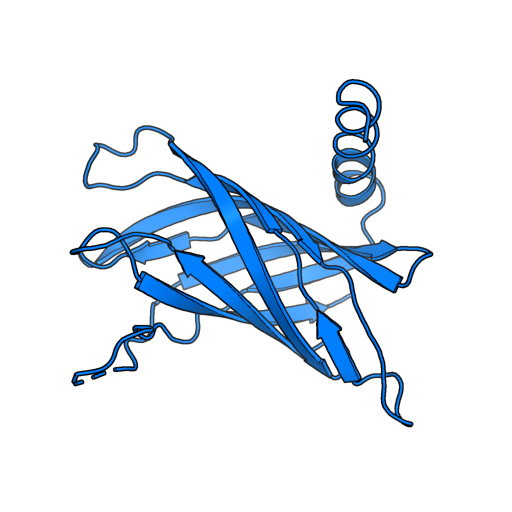7 44.540 44.710 1.00 17.43 157 MET A CA 1
ATOM 1265 C C . MET A 1 158 ? 15.350 45.094 44.971 1.00 16.31 157 MET A C 1
ATOM 1266 O O . MET A 1 158 ? 14.963 46.076 44.397 1.00 17.21 157 MET A O 1
ATOM 1271 N N . ARG A 1 159 ? 14.607 44.401 45.810 1.00 16.41 158 ARG A N 1
ATOM 1272 C CA . ARG A 1 159 ? 13.293 44.836 46.257 1.00 16.23 158 ARG A CA 1
ATOM 1273 C C . ARG A 1 159 ? 13.330 44.863 47.789 1.00 17.40 158 ARG A C 1
ATOM 1274 O O . ARG A 1 159 ? 13.636 43.869 48.447 1.00 17.95 158 ARG A O 1
ATOM 1282 N N . PHE A 1 160 ? 13.149 46.041 48.361 1.00 16.46 159 PHE A N 1
ATOM 1283 C CA . PHE A 1 160 ? 13.143 46.281 49.780 1.00 15.94 159 PHE A CA 1
ATOM 1284 C C . PHE A 1 160 ? 11.684 46.560 50.254 1.00 16.91 159 PHE A C 1
ATOM 1285 O O . PHE A 1 160 ? 11.140 47.602 49.969 1.00 18.01 159 PHE A O 1
ATOM 1293 N N . GLN A 1 161 ? 11.228 45.601 51.021 1.00 17.95 160 GLN A N 1
ATOM 1294 C CA . GLN A 1 161 ? 9.891 45.700 51.591 1.00 17.87 160 GLN A CA 1
ATOM 1295 C C . GLN A 1 161 ? 9.943 46.522 52.829 1.00 19.86 160 GLN A C 1
ATOM 1296 O O . GLN A 1 161 ? 10.852 46.441 53.645 1.00 21.74 160 GLN A O 1
ATOM 1302 N N . PHE A 1 162 ? 8.977 47.431 52.943 1.00 18.87 161 PHE A N 1
ATOM 1303 C CA . PHE A 1 162 ? 8.827 48.252 54.113 1.00 20.96 161 PHE A CA 1
ATOM 1304 C C . PHE A 1 162 ? 7.411 48.532 54.513 1.00 21.79 161 PHE A C 1
ATOM 1305 O O . PHE A 1 162 ? 6.494 48.417 53.701 1.00 21.78 161 PHE A O 1
ATOM 1313 N N . LEU A 1 163 ? 7.248 48.752 55.800 1.00 23.60 162 LEU A N 1
ATOM 1314 C CA . LEU A 1 163 ? 5.951 48.943 56.390 1.00 24.30 162 LEU A CA 1
ATOM 1315 C C . LEU A 1 163 ? 5.086 47.793 55.990 1.00 24.49 162 LEU A C 1
ATOM 1316 O O . LEU A 1 163 ? 5.537 46.636 56.103 1.00 24.88 162 LEU A O 1
#

Foldseek 3Di:
DDPVVVVVVVVVLVVCQVVPFDWKKKKAWQFKQFQDPCTTDTKGWIWMWTWDQDPQRKIKIWIWMWIQDPVRDIKIKTWMWIWDWDQPDPQSQKIKTKTWIWTWMADVVVPGDIDIDIWIKIWIDGHQWIKMKTFQDDDPPRGSMIIIIIMGIDD

Sequence (155 aa):
MNNADEWMMTTTFRREENIAQTWQQPEHYDLYIIPAIITTWHARFAYNERPWGGGFGLSRWDEKGNWHGLYAMMAFKDSWNKWEPIAGYGWESTWRRPLADENFHLGLLGFTAGVTARDNWNYIPLPVLLPLASVGYGPVTFQMTYIPGTYNNGNVYFAWMRFQFL

Organism: Escherichia coli (strain K12) (NCBI:txid83333)

InterPro domains:
  IPR009746 Llipid A acylation PagP [MF_00837] (3-186)
  IPR009746 Llipid A acylation PagP [PF07017] (37-183)
  IPR011250 Outer membrane protein/outer membrane enzyme PagP, beta-barrel [SSF56925] (26-186)

Nearest PDB structures (foldseek):
  3gp6-assembly1_A  TM=1.006E+00  e=6.055E-29  Escherichia coli K-12
  1thq-assembly1_A  TM=9.457E-01  e=9.969E-24  Escherichia coli
  1mm5-assembly1_A  TM=6.482E-01  e=2.894E-20  Escherichia coli
  2hdf-assembly1_A  TM=3.599E-01  e=2.615E+00  Escherichia coli

GO terms:
  GO:0009279 cell outer membrane (C, IDA)
  GO:0016416 O-palmitoyltransferase activity (F, IDA)
  GO:0009245 lipid A biosynthetic process (P, IDA)

Secondary structure (DSSP, 8-state):
--HHHHHHHHHHHHHHHHHS--EEEEEEEEEEEESS--------EEEEEEEEE-TTS-EEEEEEEEEE-TTS-EEEEEEEEEEEEE--SSSTTEEEEEEEEEEEEE-GGGTT-EEEEEEEEEEEEETTEEEEEEEE--SSSS--EEEEEEEEEE-

CATH classification: 2.40.160.20

Solvent-accessible surface area: 9225 Å² total; per-residue (Å²): 179,91,79,118,44,110,80,66,64,38,139,106,39,51,41,74,0,173,132,120,54,83,45,85,0,76,4,69,11,33,49,24,67,101,53,73,90,157,87,47,110,186,19,187,26,26,13,103,2,24,0,4,51,22,148,151,16,16,5,0,0,28,26,58,17,33,26,47,15,86,182,101,95,113,18,61,22,50,15,8,1,70,3,32,16,129,92,82,102,114,51,121,61,83,8,80,7,104,15,44,8,26,16,77,14,13,43,53,67,130,132,89,95,101,41,124,18,134,34,56,8,32,10,69,8,98,20,66,65,2,61,2,30,9,54,49,80,28,87,85,119,108,8,41,31,67,20,0,16,48,4,74,37,85,160